Protein AF-E2AXS8-F1 (afdb_monomer)

Sequence (75 aa):
VFSALSECVKCKKCVGGYTQNSNESFNQLIWKIAPKTMHSGAKIVNIAAFLATCTFNNGVTSLLEIMNVLVISVG

Foldseek 3Di:
DPPPVPDPVLVVCVPPPNNDPLVVQLVVQLCVQVPPVDDDPPVSSVVSNVVSVQCSPPNCVSVVVVCVVVVNDDD

Solvent-accessible surface area (backbone atoms only — not comparable to full-atom values): 4651 Å² total; per-residue (Å²): 131,81,78,81,71,82,46,84,78,57,60,75,47,60,79,72,77,75,59,74,52,63,68,58,60,46,51,50,44,24,40,71,70,45,41,86,93,48,97,66,57,72,71,54,48,51,51,23,44,52,54,26,50,38,39,72,77,58,33,68,63,45,52,54,53,51,32,56,76,68,70,51,86,83,132

Mean predicted aligned error: 10.31 Å

Radius of gyration: 16.54 Å; Cα contacts (8 Å, |Δi|>4): 38; chains: 1; bounding box: 32×30×45 Å

pLDDT: mean 82.06, std 18.74, range [34.41, 97.44]

Nearest PDB structures (foldseek):
  8wq4-assembly1_S17E  TM=3.849E-01  e=3.864E+00  Sulfolobus acidocaldarius DSM 639
  6t15-assembly1_m  TM=3.499E-01  e=7.323E+00  Saccharomyces cerevisiae S288C

Organism: Camponotus floridanus (NCBI:txid104421)

Secondary structure (DSSP, 8-state):
--GGG--TTSTTTGGGSTT--HHHHHHHHHHHHS-TTS---HHHHHHHHHHHHHHHHHTHHHHHHHHHHTTPPP-

Structure (mmCIF, N/CA/C/O backbone):
data_AF-E2AXS8-F1
#
_entry.id   AF-E2AXS8-F1
#
loop_
_atom_site.group_PDB
_atom_site.id
_atom_site.type_symbol
_atom_site.label_atom_id
_atom_site.label_alt_id
_atom_site.label_comp_id
_atom_site.label_asym_id
_atom_site.label_entity_id
_atom_site.label_seq_id
_atom_site.pdbx_PDB_ins_code
_atom_site.Cartn_x
_atom_site.Cartn_y
_atom_site.Cartn_z
_atom_site.occupancy
_atom_site.B_iso_or_equiv
_atom_site.auth_seq_id
_atom_site.auth_comp_id
_atom_site.auth_asym_id
_atom_site.auth_atom_id
_atom_site.pdbx_PDB_model_num
ATOM 1 N N . VAL A 1 1 ? -3.010 1.116 -26.128 1.00 46.00 1 VAL A N 1
ATOM 2 C CA . VAL A 1 1 ? -1.870 0.613 -25.318 1.00 46.00 1 VAL A CA 1
ATOM 3 C C . VAL A 1 1 ? -0.592 0.435 -26.144 1.00 46.00 1 VAL A C 1
ATOM 5 O O . VAL A 1 1 ? 0.471 0.715 -25.619 1.00 46.00 1 VAL A O 1
ATOM 8 N N . PHE A 1 2 ? -0.656 0.074 -27.435 1.00 41.38 2 PHE A N 1
ATOM 9 C CA . PHE A 1 2 ? 0.556 -0.128 -28.254 1.00 41.38 2 PHE A CA 1
ATOM 10 C C . PHE A 1 2 ? 1.099 1.124 -28.981 1.00 41.38 2 PHE A C 1
ATOM 12 O O . PHE A 1 2 ? 2.214 1.112 -29.483 1.00 41.38 2 PHE A O 1
ATOM 19 N N . SER A 1 3 ? 0.358 2.233 -29.024 1.00 34.41 3 SER A N 1
ATOM 20 C CA . SER A 1 3 ? 0.742 3.425 -29.800 1.00 34.41 3 SER A CA 1
ATOM 21 C C . SER A 1 3 ? 1.610 4.448 -29.050 1.00 34.41 3 SER A C 1
ATOM 23 O O . SER A 1 3 ? 2.107 5.381 -29.667 1.00 34.41 3 SER A O 1
ATOM 25 N N . ALA A 1 4 ? 1.850 4.279 -27.744 1.00 48.59 4 ALA A N 1
ATOM 26 C CA . ALA A 1 4 ? 2.644 5.227 -26.945 1.00 48.59 4 ALA A CA 1
ATOM 27 C C . ALA A 1 4 ? 4.153 4.895 -26.876 1.00 48.59 4 ALA A C 1
ATOM 29 O O . ALA A 1 4 ? 4.921 5.613 -26.236 1.00 48.59 4 ALA A O 1
ATOM 30 N N . LEU A 1 5 ? 4.587 3.807 -27.522 1.00 48.88 5 LEU A N 1
ATOM 31 C CA . LEU A 1 5 ? 5.986 3.355 -27.542 1.00 48.88 5 LEU A CA 1
ATOM 32 C C . LEU A 1 5 ? 6.813 3.970 -28.691 1.00 48.88 5 LEU A C 1
ATOM 34 O O . LEU A 1 5 ? 8.021 3.767 -28.749 1.00 48.88 5 LEU A O 1
ATOM 38 N N . SER A 1 6 ? 6.192 4.765 -29.571 1.00 51.59 6 SER A N 1
ATOM 39 C CA . SER A 1 6 ? 6.815 5.381 -30.755 1.00 51.59 6 SER A CA 1
ATOM 40 C C . SER A 1 6 ? 7.566 6.692 -30.454 1.00 51.59 6 SER A C 1
ATOM 42 O O . SER A 1 6 ? 7.495 7.655 -31.214 1.00 51.59 6 SER A O 1
ATOM 44 N N . GLU A 1 7 ? 8.306 6.762 -29.351 1.00 54.03 7 GLU A N 1
ATOM 45 C CA . GLU A 1 7 ? 9.251 7.859 -29.118 1.00 54.03 7 GLU A CA 1
ATOM 46 C C . GLU A 1 7 ? 10.639 7.258 -28.910 1.00 54.03 7 GLU A C 1
ATOM 48 O O . GLU A 1 7 ? 10.961 6.739 -27.839 1.00 54.03 7 GLU A O 1
ATOM 53 N N . CYS A 1 8 ? 11.461 7.333 -29.961 1.00 54.25 8 CYS A N 1
ATOM 54 C CA . CYS A 1 8 ? 12.824 6.796 -30.099 1.00 54.25 8 CYS A CA 1
ATOM 55 C C . CYS A 1 8 ? 13.791 7.071 -28.923 1.00 54.25 8 CYS A C 1
ATOM 57 O O . CYS A 1 8 ? 14.848 6.449 -28.834 1.00 54.25 8 CYS A O 1
ATOM 59 N N . VAL A 1 9 ? 13.446 7.957 -27.988 1.00 52.41 9 VAL A N 1
ATOM 60 C CA . VAL A 1 9 ? 14.211 8.225 -26.759 1.00 52.41 9 VAL A CA 1
ATOM 61 C C . VAL A 1 9 ? 14.020 7.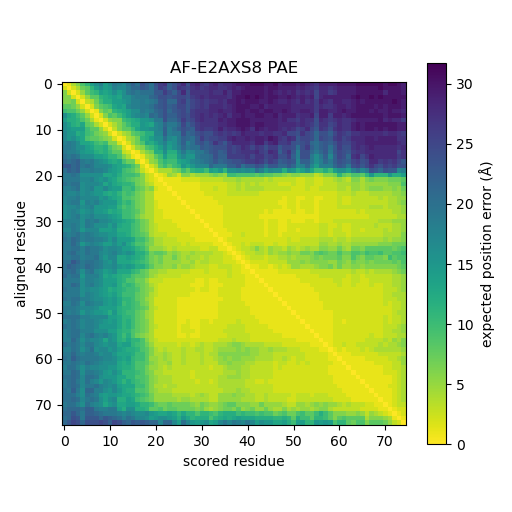125 -25.697 1.00 52.41 9 VAL A C 1
ATOM 63 O O . VAL A 1 9 ? 14.939 6.852 -24.923 1.00 52.41 9 VAL A O 1
ATOM 66 N N . LYS A 1 10 ? 12.868 6.438 -25.667 1.00 53.75 10 LYS A N 1
ATOM 67 C CA . LYS A 1 10 ? 12.548 5.398 -24.664 1.00 53.75 10 LYS A CA 1
ATOM 68 C C . LYS A 1 10 ? 13.240 4.057 -24.943 1.00 53.75 10 LYS A C 1
ATOM 70 O O . LYS A 1 10 ? 13.590 3.348 -24.004 1.00 53.75 10 LYS A O 1
ATOM 75 N N . CYS A 1 11 ? 13.538 3.749 -26.207 1.00 52.66 11 CYS A N 1
ATOM 76 C CA . CYS A 1 11 ? 14.074 2.443 -26.608 1.00 52.66 11 CYS A CA 1
ATOM 77 C C . CYS A 1 11 ? 15.505 2.176 -26.100 1.00 52.66 11 CYS A C 1
ATOM 79 O O . CYS A 1 11 ? 15.831 1.037 -25.780 1.00 52.66 11 CYS A O 1
ATOM 81 N N . LYS A 1 12 ? 16.348 3.209 -25.936 1.00 52.53 12 LYS A N 1
ATOM 82 C CA . LYS A 1 12 ? 17.716 3.042 -25.398 1.00 52.53 12 LYS A CA 1
ATOM 83 C C . LYS A 1 12 ? 17.749 2.626 -23.923 1.00 52.53 12 LYS A C 1
ATOM 85 O O . LYS A 1 12 ? 18.716 2.000 -23.505 1.00 52.53 12 LYS A O 1
ATOM 90 N N . LYS A 1 13 ? 16.706 2.930 -23.140 1.00 52.28 13 LYS A N 1
ATOM 91 C CA . LYS A 1 13 ? 16.606 2.481 -21.739 1.00 52.28 13 LYS A CA 1
ATOM 92 C C . LYS A 1 13 ? 16.126 1.028 -21.638 1.00 52.28 13 LYS A C 1
ATOM 94 O O . LYS A 1 13 ? 16.522 0.331 -20.712 1.00 52.28 13 LYS A O 1
ATOM 99 N N . CYS A 1 14 ? 15.340 0.557 -22.610 1.00 54.31 14 CYS A N 1
ATOM 100 C CA . CYS A 1 14 ? 14.726 -0.779 -22.642 1.00 54.31 14 CYS A CA 1
ATOM 101 C C . CYS A 1 14 ? 15.689 -1.948 -22.860 1.00 54.31 14 CYS A C 1
ATOM 103 O O . CYS A 1 14 ? 15.302 -3.084 -22.614 1.00 54.31 14 CYS A O 1
ATOM 105 N N . VAL A 1 15 ? 16.933 -1.702 -23.272 1.00 58.12 15 VAL A N 1
ATOM 106 C CA . VAL A 1 15 ? 17.877 -2.774 -23.634 1.00 58.12 15 VAL A CA 1
ATOM 107 C C . VAL A 1 15 ? 18.537 -3.435 -22.407 1.00 58.12 15 VAL A C 1
ATOM 109 O O . VAL A 1 15 ? 19.092 -4.518 -22.530 1.00 58.12 15 VAL A O 1
ATOM 112 N N . GLY A 1 16 ? 18.444 -2.839 -21.209 1.00 56.25 16 GLY A N 1
ATOM 113 C CA . GLY A 1 16 ? 19.149 -3.326 -20.010 1.00 56.25 16 GLY A CA 1
ATOM 114 C C . GLY A 1 16 ? 18.278 -3.791 -18.839 1.00 56.25 16 GLY A C 1
ATOM 115 O O . GLY A 1 16 ? 18.816 -4.028 -17.767 1.00 56.25 16 GLY A O 1
ATOM 116 N N . GLY A 1 17 ? 16.948 -3.842 -18.968 1.00 53.66 17 GLY A N 1
ATOM 117 C CA . GLY A 1 17 ? 16.050 -4.177 -17.845 1.00 53.66 17 GLY A CA 1
ATOM 118 C C . GLY A 1 17 ? 15.933 -3.101 -16.745 1.00 53.66 17 GLY A C 1
ATOM 119 O O . GLY A 1 17 ? 15.070 -3.199 -15.879 1.00 53.66 17 GLY A O 1
ATOM 120 N N . TYR A 1 18 ? 16.718 -2.021 -16.814 1.00 55.25 18 TYR A N 1
ATOM 121 C CA . TYR A 1 18 ? 16.698 -0.873 -15.891 1.00 55.25 18 TYR A CA 1
ATOM 122 C C . TYR A 1 18 ? 15.571 0.143 -16.180 1.00 55.25 18 TYR A C 1
ATOM 124 O O . TYR A 1 18 ? 15.746 1.351 -16.016 1.00 55.25 18 TYR A O 1
ATOM 132 N N . THR A 1 19 ? 14.418 -0.307 -16.680 1.00 59.47 19 THR A N 1
ATOM 133 C CA . THR A 1 19 ? 13.363 0.582 -17.207 1.00 59.47 19 THR A CA 1
ATOM 134 C C . THR A 1 19 ? 12.210 0.878 -16.278 1.00 59.47 19 THR A C 1
ATOM 136 O O . THR A 1 19 ? 11.373 1.713 -16.620 1.00 59.47 19 THR A O 1
ATOM 139 N N . GLN A 1 20 ? 12.121 0.219 -15.130 1.00 64.38 20 GLN A N 1
ATOM 140 C CA . GLN A 1 20 ? 11.050 0.525 -14.195 1.00 64.38 20 GLN A CA 1
ATOM 141 C C . GLN A 1 20 ? 11.433 1.775 -13.410 1.00 64.38 20 GLN A C 1
ATOM 143 O O . GLN A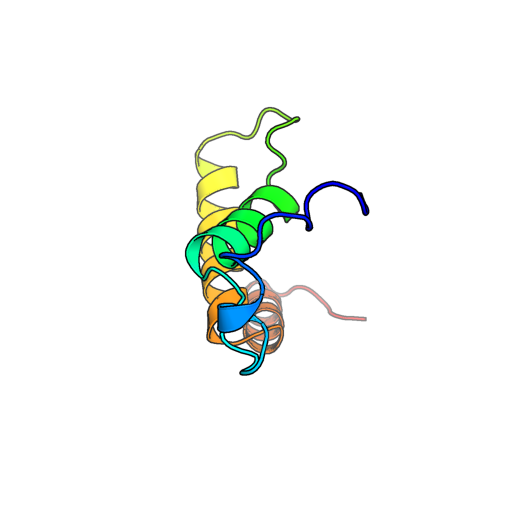 1 20 ? 12.352 1.768 -12.597 1.00 64.38 20 GLN A O 1
ATOM 148 N N . ASN A 1 21 ? 10.740 2.878 -13.688 1.00 84.94 21 ASN A N 1
ATOM 149 C CA . ASN A 1 21 ? 10.812 4.072 -12.863 1.00 84.94 21 ASN A CA 1
ATOM 150 C C . ASN A 1 21 ? 10.378 3.696 -11.439 1.00 84.94 21 ASN A C 1
ATOM 152 O O . ASN A 1 21 ? 9.191 3.466 -11.205 1.00 84.94 21 ASN A O 1
ATOM 156 N N . SER A 1 22 ? 11.321 3.636 -10.494 1.00 86.50 22 SER A N 1
ATOM 157 C CA . SER A 1 22 ? 11.059 3.214 -9.112 1.00 86.50 22 SER A CA 1
ATOM 158 C C . SER A 1 22 ? 9.925 4.006 -8.469 1.00 86.50 22 SER A C 1
ATOM 160 O O . SER A 1 22 ? 9.107 3.435 -7.758 1.00 86.50 22 SER A O 1
ATOM 162 N N . ASN A 1 23 ? 9.816 5.302 -8.779 1.00 89.94 23 ASN A N 1
ATOM 163 C CA . ASN A 1 23 ? 8.740 6.140 -8.262 1.00 89.94 23 ASN A CA 1
ATOM 164 C C . ASN A 1 23 ? 7.376 5.766 -8.860 1.00 89.94 23 ASN A C 1
ATOM 166 O O . ASN A 1 23 ? 6.367 5.789 -8.162 1.00 89.94 23 ASN A O 1
ATOM 170 N N . GLU A 1 24 ? 7.319 5.409 -10.143 1.00 89.81 24 GLU A N 1
ATOM 171 C CA . GLU A 1 24 ? 6.078 4.934 -10.76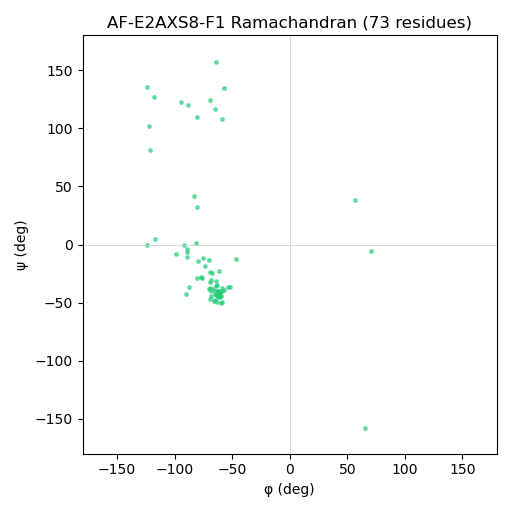1 1.00 89.81 24 GLU A CA 1
ATOM 172 C C . GLU A 1 24 ? 5.690 3.565 -10.206 1.00 89.81 24 GLU A C 1
ATOM 174 O O . GLU A 1 24 ? 4.559 3.394 -9.762 1.00 89.81 24 GLU A O 1
ATOM 179 N N . SER A 1 25 ? 6.640 2.630 -10.129 1.00 90.25 25 SER A N 1
ATOM 180 C CA . SER A 1 25 ? 6.412 1.293 -9.573 1.00 90.25 25 SER A CA 1
ATOM 181 C C . SER A 1 25 ? 5.951 1.342 -8.112 1.00 90.25 25 SER A C 1
ATOM 183 O O . SER A 1 25 ? 5.002 0.655 -7.738 1.00 90.25 25 SER A O 1
ATOM 185 N N . PHE A 1 26 ? 6.578 2.179 -7.285 1.00 94.06 26 PHE A N 1
ATOM 186 C CA . PHE A 1 26 ? 6.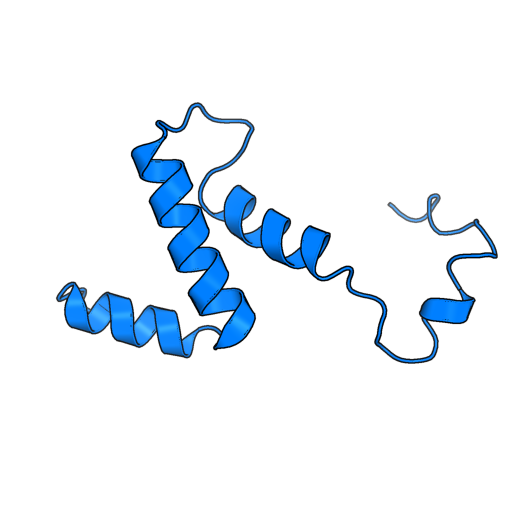1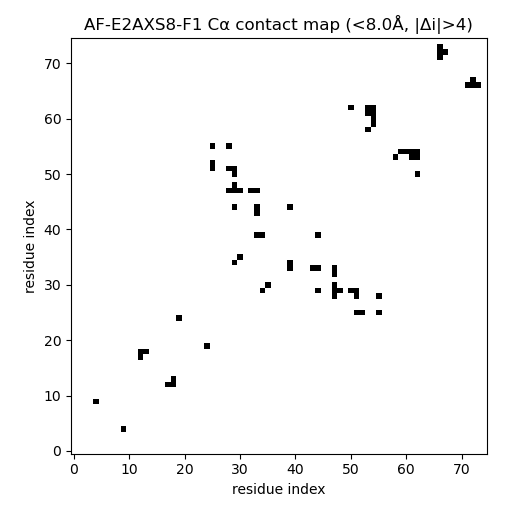92 2.365 -5.889 1.00 94.06 26 PHE A CA 1
ATOM 187 C C . PHE A 1 26 ? 4.798 2.992 -5.758 1.00 94.06 26 PHE A C 1
ATOM 189 O O . PHE A 1 26 ? 3.939 2.465 -5.051 1.00 94.06 26 PHE A O 1
ATOM 196 N N . ASN A 1 27 ? 4.529 4.079 -6.488 1.00 94.69 27 ASN A N 1
ATOM 197 C CA . ASN A 1 27 ? 3.221 4.732 -6.437 1.00 94.69 27 ASN A CA 1
ATOM 198 C C . ASN A 1 27 ? 2.101 3.812 -6.942 1.00 94.69 27 ASN A C 1
ATOM 200 O O . ASN A 1 27 ? 0.999 3.847 -6.400 1.00 94.69 27 ASN A O 1
ATOM 204 N N . GLN A 1 28 ? 2.369 2.956 -7.933 1.00 94.19 28 GLN A N 1
ATOM 205 C CA . GLN A 1 28 ? 1.407 1.947 -8.383 1.00 94.19 28 GLN A CA 1
ATOM 206 C C . GLN A 1 28 ? 0.999 0.990 -7.253 1.00 94.19 28 GLN A C 1
ATOM 208 O O . GLN A 1 28 ? -0.180 0.657 -7.153 1.00 94.19 28 GLN A O 1
ATOM 213 N N . LEU A 1 29 ? 1.917 0.597 -6.361 1.00 94.88 29 LEU A N 1
ATOM 214 C CA . LEU A 1 29 ? 1.581 -0.244 -5.205 1.00 94.88 29 LEU A CA 1
ATOM 215 C C . LEU A 1 29 ? 0.645 0.471 -4.224 1.00 94.88 29 LEU A C 1
ATOM 217 O O . LEU A 1 29 ? -0.333 -0.128 -3.780 1.00 94.88 29 LEU A O 1
ATOM 221 N N . ILE A 1 30 ? 0.888 1.755 -3.940 1.00 96.25 30 ILE A N 1
ATOM 222 C CA . ILE A 1 30 ? 0.009 2.552 -3.068 1.00 96.25 30 ILE A CA 1
ATOM 223 C C . ILE A 1 30 ? -1.405 2.599 -3.649 1.00 96.25 30 ILE A C 1
ATOM 225 O O . ILE A 1 30 ? -2.370 2.280 -2.955 1.00 96.25 30 ILE A O 1
ATOM 229 N N . TRP A 1 31 ? -1.539 2.945 -4.932 1.00 96.12 31 TRP A N 1
ATOM 230 C CA . TRP A 1 31 ? -2.851 3.094 -5.573 1.00 96.12 31 TRP A CA 1
ATOM 231 C C . TRP A 1 31 ? -3.548 1.761 -5.847 1.00 96.12 31 TRP A C 1
ATOM 233 O O . TRP A 1 31 ? -4.765 1.739 -6.007 1.00 96.12 31 TRP A O 1
ATOM 243 N N . LYS A 1 32 ? -2.813 0.647 -5.851 1.00 94.62 32 LYS A N 1
ATOM 244 C CA . LYS A 1 32 ? -3.403 -0.694 -5.877 1.00 94.62 32 LYS A CA 1
ATOM 245 C C . LYS A 1 32 ? -4.111 -1.033 -4.560 1.00 94.62 32 LYS A C 1
ATOM 247 O O . LYS A 1 32 ? -5.104 -1.751 -4.588 1.00 94.62 32 LYS A O 1
ATOM 252 N N . ILE A 1 33 ? -3.617 -0.515 -3.432 1.00 94.38 33 ILE A N 1
ATOM 253 C CA . ILE A 1 33 ? -4.183 -0.753 -2.093 1.00 94.38 33 ILE A CA 1
ATOM 254 C C . ILE A 1 33 ? -5.240 0.305 -1.739 1.00 94.38 33 ILE A C 1
ATOM 256 O O . ILE A 1 33 ? -6.297 -0.035 -1.214 1.00 94.38 33 ILE A O 1
ATOM 260 N N . ALA A 1 34 ? -4.977 1.579 -2.042 1.00 96.81 34 ALA A N 1
ATOM 261 C CA . ALA A 1 34 ? -5.882 2.705 -1.811 1.00 96.81 34 ALA A CA 1
ATOM 262 C C . ALA A 1 34 ? -6.186 3.421 -3.142 1.00 96.81 34 ALA A C 1
ATOM 264 O O . ALA A 1 34 ? -5.539 4.420 -3.459 1.00 96.81 34 ALA A O 1
ATOM 265 N N . PRO A 1 35 ? -7.128 2.919 -3.962 1.00 95.31 35 PRO A N 1
ATOM 266 C CA . PRO A 1 35 ? -7.395 3.467 -5.288 1.00 95.31 35 PRO A CA 1
ATOM 267 C C . PRO A 1 35 ? -7.756 4.951 -5.264 1.00 95.31 35 PRO A C 1
ATOM 269 O O . PRO A 1 35 ? -8.621 5.375 -4.505 1.00 95.31 35 PRO A O 1
ATOM 272 N N . LYS A 1 36 ? -7.166 5.736 -6.176 1.00 91.00 36 LYS A N 1
ATOM 273 C CA . LYS A 1 36 ? -7.480 7.173 -6.332 1.00 91.00 36 LYS A CA 1
ATOM 274 C C . LYS A 1 36 ? -8.937 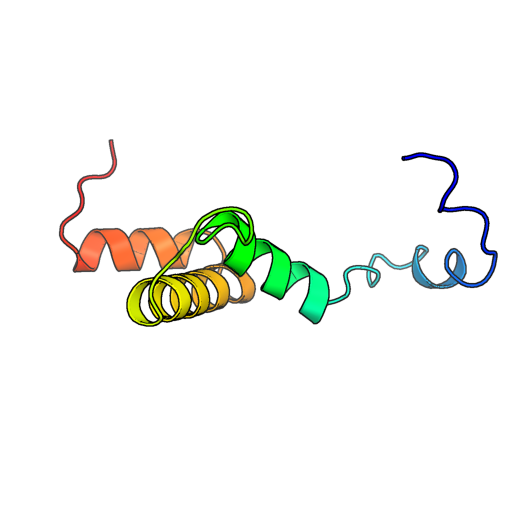7.444 -6.709 1.00 91.00 36 LYS A C 1
ATOM 276 O O . LYS A 1 36 ? -9.425 8.551 -6.523 1.00 91.00 36 LYS A O 1
ATOM 281 N N . THR A 1 37 ? -9.605 6.452 -7.290 1.00 93.50 37 THR A N 1
ATOM 282 C CA . THR A 1 37 ? -11.011 6.521 -7.697 1.00 93.50 37 THR A CA 1
ATOM 283 C C . THR A 1 37 ? -11.972 6.427 -6.516 1.00 93.50 37 THR A C 1
ATOM 285 O O . THR A 1 37 ? -13.157 6.695 -6.692 1.00 93.50 37 THR A O 1
ATOM 288 N N . MET A 1 38 ? -11.488 6.060 -5.325 1.00 91.56 38 MET A N 1
ATOM 289 C CA . MET A 1 38 ? -12.302 5.904 -4.127 1.00 91.56 38 MET A CA 1
ATOM 290 C C . MET A 1 38 ? -11.763 6.788 -3.004 1.00 91.56 38 MET A C 1
ATOM 292 O O . MET A 1 38 ? -10.558 6.848 -2.758 1.00 91.56 38 MET A O 1
ATOM 296 N N . HIS A 1 39 ? -12.657 7.476 -2.293 1.00 91.31 39 HIS A N 1
ATOM 297 C CA . HIS A 1 39 ? -12.242 8.293 -1.160 1.00 91.31 39 HIS A CA 1
ATOM 298 C C . HIS A 1 39 ? -11.659 7.399 -0.056 1.00 91.31 39 HIS A C 1
ATOM 300 O O . HIS A 1 39 ? -12.359 6.573 0.528 1.00 91.31 39 HIS A O 1
ATOM 306 N N . SER A 1 40 ? -10.378 7.598 0.242 1.00 92.88 40 SER A N 1
ATOM 307 C CA . SER A 1 40 ? -9.670 6.945 1.339 1.00 92.88 40 SER A CA 1
ATOM 308 C C . SER A 1 40 ? -9.202 8.011 2.320 1.00 92.88 40 SER A C 1
ATOM 310 O O . SER A 1 40 ? -8.538 8.969 1.930 1.00 92.88 40 SER A O 1
ATOM 312 N N . GLY A 1 41 ? -9.533 7.852 3.602 1.00 95.12 41 GLY A N 1
ATOM 313 C CA . GLY A 1 41 ? -9.029 8.754 4.638 1.00 95.12 41 GLY A CA 1
ATOM 314 C C . GLY A 1 41 ? -7.504 8.665 4.776 1.00 95.12 41 GLY A C 1
ATOM 315 O O . GLY A 1 41 ? -6.906 7.633 4.464 1.00 95.12 41 GLY A O 1
ATOM 316 N N . ALA A 1 42 ? -6.871 9.715 5.310 1.00 95.50 42 ALA A N 1
ATOM 317 C CA . ALA A 1 42 ? -5.410 9.797 5.452 1.00 95.50 42 ALA A CA 1
ATOM 318 C C . ALA A 1 42 ? -4.792 8.575 6.160 1.00 95.50 42 ALA A C 1
ATOM 320 O O . ALA A 1 42 ? -3.734 8.093 5.767 1.00 95.50 42 ALA A O 1
ATOM 321 N N . LYS A 1 43 ? -5.488 8.009 7.156 1.00 96.75 43 LYS A N 1
ATOM 322 C CA . LYS A 1 43 ? -5.052 6.791 7.856 1.00 96.75 43 LYS A CA 1
ATOM 323 C C . LYS A 1 43 ? -4.919 5.585 6.917 1.00 96.75 43 LYS A C 1
ATOM 325 O O . LYS A 1 43 ? -3.947 4.848 7.024 1.00 96.75 43 LYS A O 1
ATOM 330 N N . ILE A 1 44 ? -5.864 5.401 5.993 1.00 96.44 44 ILE A N 1
ATOM 331 C CA . ILE A 1 44 ? -5.854 4.295 5.021 1.00 96.44 44 ILE A CA 1
ATOM 332 C C . ILE A 1 44 ? -4.709 4.487 4.025 1.00 96.44 44 ILE A C 1
ATOM 334 O O . ILE A 1 44 ? -3.957 3.551 3.770 1.00 96.44 44 ILE A O 1
ATOM 338 N N . VAL A 1 45 ? -4.532 5.710 3.517 1.00 96.56 45 VAL A N 1
ATOM 3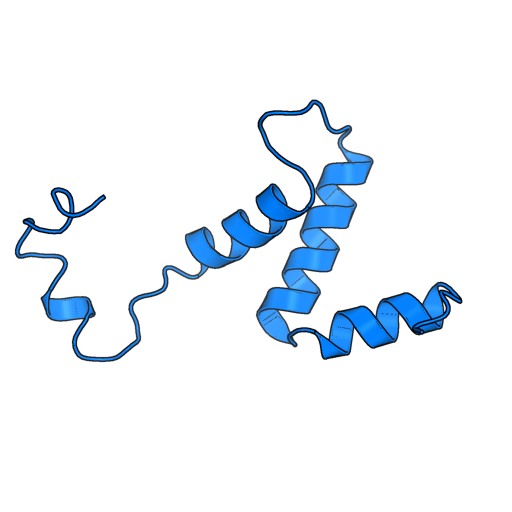39 C CA . VAL A 1 45 ? -3.445 6.036 2.580 1.00 96.56 45 VAL A CA 1
ATOM 340 C C . VAL A 1 45 ? -2.072 5.822 3.228 1.00 96.56 45 VAL A C 1
ATOM 342 O O . VAL A 1 45 ? -1.182 5.257 2.598 1.00 96.56 45 VAL A O 1
ATOM 345 N N . ASN A 1 46 ? -1.910 6.181 4.505 1.00 97.44 46 ASN A N 1
ATOM 346 C CA . ASN A 1 46 ? -0.669 5.931 5.243 1.00 97.44 46 ASN A CA 1
ATOM 347 C C . ASN A 1 46 ? -0.384 4.431 5.404 1.00 97.44 46 ASN A C 1
ATOM 349 O O . ASN A 1 46 ? 0.743 3.996 5.179 1.00 97.44 46 ASN A O 1
ATOM 353 N N . ILE A 1 47 ? -1.398 3.624 5.737 1.00 96.50 47 ILE A N 1
ATOM 354 C CA . ILE A 1 47 ? -1.248 2.161 5.812 1.00 96.50 47 ILE A CA 1
ATOM 355 C C . ILE A 1 47 ? -0.851 1.593 4.442 1.00 96.50 47 ILE A C 1
ATOM 357 O O . ILE A 1 47 ? 0.078 0.792 4.361 1.00 96.50 47 ILE A O 1
ATOM 361 N N . ALA A 1 48 ? -1.487 2.051 3.360 1.00 96.81 48 ALA A N 1
ATOM 362 C CA . ALA A 1 48 ? -1.133 1.654 1.999 1.00 96.81 48 ALA A CA 1
ATOM 363 C C . ALA A 1 48 ? 0.324 2.002 1.649 1.00 96.81 48 ALA A C 1
ATOM 365 O O . ALA A 1 48 ? 1.010 1.186 1.039 1.00 96.81 48 ALA A O 1
ATOM 366 N N . ALA A 1 49 ? 0.821 3.168 2.072 1.00 96.94 49 ALA A N 1
ATOM 367 C CA . ALA A 1 49 ? 2.213 3.567 1.871 1.00 96.94 49 ALA A CA 1
ATOM 368 C C . ALA A 1 49 ? 3.207 2.674 2.637 1.00 96.94 49 ALA A C 1
ATOM 370 O O . ALA A 1 49 ? 4.239 2.291 2.078 1.00 96.94 49 ALA A O 1
ATOM 371 N N . PHE A 1 50 ? 2.893 2.281 3.877 1.00 96.50 50 PHE A N 1
ATOM 372 C CA . PHE A 1 50 ? 3.725 1.340 4.637 1.00 96.50 50 PHE A CA 1
ATOM 373 C C . PHE A 1 50 ? 3.761 -0.045 3.983 1.00 96.50 50 PHE A C 1
ATOM 375 O O . PHE A 1 50 ? 4.842 -0.577 3.733 1.00 96.50 50 PHE A O 1
ATOM 382 N N . LEU A 1 51 ? 2.599 -0.589 3.612 1.00 96.00 51 LEU A N 1
ATOM 383 C CA . LEU A 1 51 ? 2.507 -1.875 2.914 1.00 96.00 51 LEU A CA 1
ATOM 384 C C . LEU A 1 51 ? 3.228 -1.848 1.558 1.00 96.00 51 LEU A C 1
ATOM 386 O O . LEU A 1 51 ? 3.929 -2.802 1.212 1.00 96.00 51 LEU A O 1
ATOM 390 N N . ALA A 1 52 ? 3.105 -0.748 0.809 1.00 96.00 52 ALA A N 1
ATOM 391 C CA . ALA A 1 52 ? 3.827 -0.544 -0.443 1.00 96.00 52 ALA A CA 1
ATOM 392 C C . ALA A 1 52 ? 5.344 -0.508 -0.226 1.00 96.00 52 ALA A C 1
ATOM 394 O O . ALA A 1 52 ? 6.072 -1.101 -1.013 1.00 96.00 52 ALA A O 1
ATOM 395 N N . THR A 1 53 ? 5.822 0.121 0.851 1.00 95.94 53 THR A N 1
ATOM 396 C CA . THR A 1 53 ? 7.253 0.176 1.202 1.00 95.94 53 THR A CA 1
ATOM 397 C C . THR A 1 53 ? 7.809 -1.213 1.494 1.00 95.94 53 THR A C 1
ATOM 399 O O . THR A 1 53 ? 8.824 -1.605 0.919 1.00 95.94 53 THR A O 1
ATOM 402 N N . CYS A 1 54 ? 7.115 -1.979 2.336 1.00 95.25 54 CYS A N 1
ATOM 403 C CA . CYS A 1 54 ? 7.475 -3.358 2.657 1.00 95.25 54 CYS A CA 1
ATOM 404 C C . CYS A 1 54 ? 7.513 -4.227 1.390 1.00 95.25 54 CYS A C 1
ATOM 406 O O . CYS A 1 54 ? 8.519 -4.872 1.096 1.00 95.25 54 CYS A O 1
ATOM 408 N N . THR A 1 55 ? 6.457 -4.155 0.577 1.00 94.00 55 THR A N 1
ATOM 409 C CA . THR A 1 55 ? 6.342 -4.954 -0.651 1.00 94.00 55 THR A CA 1
ATOM 410 C C . THR A 1 55 ? 7.381 -4.557 -1.701 1.00 94.00 55 THR A C 1
ATOM 412 O O . THR A 1 55 ? 7.917 -5.423 -2.386 1.00 94.00 55 THR A O 1
ATOM 415 N N . PHE A 1 56 ? 7.685 -3.265 -1.840 1.00 92.88 56 PHE A N 1
ATOM 416 C CA . PHE A 1 56 ? 8.647 -2.766 -2.823 1.00 92.88 56 PHE A CA 1
ATOM 417 C C . PHE A 1 56 ? 10.084 -3.188 -2.494 1.00 92.88 56 PHE A C 1
ATOM 419 O O . PHE A 1 56 ? 10.827 -3.562 -3.397 1.00 92.88 56 PHE A O 1
ATOM 426 N N . ASN A 1 57 ? 10.463 -3.158 -1.213 1.00 92.56 57 ASN A N 1
ATOM 427 C CA . ASN A 1 57 ? 11.833 -3.448 -0.784 1.00 92.56 57 ASN A CA 1
ATOM 428 C C . ASN A 1 57 ? 12.089 -4.941 -0.532 1.00 92.56 57 ASN A C 1
ATOM 430 O O . ASN A 1 57 ? 13.173 -5.440 -0.824 1.00 92.56 57 ASN A O 1
ATOM 434 N N . ASN A 1 58 ? 11.103 -5.656 0.013 1.00 92.56 58 ASN A N 1
ATOM 435 C CA . ASN A 1 58 ? 11.272 -7.013 0.543 1.00 92.56 58 ASN A CA 1
ATOM 436 C C . ASN A 1 58 ? 10.319 -8.031 -0.102 1.00 92.56 58 ASN A C 1
ATOM 438 O O . ASN A 1 58 ? 10.336 -9.211 0.254 1.00 92.56 58 ASN A O 1
ATOM 442 N N . GLY A 1 59 ? 9.468 -7.596 -1.034 1.00 91.00 59 GLY A N 1
ATOM 443 C CA . GLY A 1 59 ? 8.475 -8.456 -1.663 1.00 91.00 59 GLY A CA 1
ATOM 444 C C . GLY A 1 59 ? 7.403 -8.953 -0.688 1.00 91.00 59 GLY A C 1
ATOM 445 O O . GLY A 1 59 ? 7.148 -8.368 0.366 1.00 91.00 59 GLY A O 1
ATOM 446 N N . VAL A 1 60 ? 6.761 -10.063 -1.057 1.00 89.25 60 VAL A N 1
ATOM 447 C CA . VAL A 1 60 ? 5.591 -10.625 -0.356 1.00 89.25 60 VAL A CA 1
ATOM 448 C C . VAL A 1 60 ? 5.936 -11.193 1.026 1.00 89.25 60 VAL A C 1
ATOM 450 O O . VAL A 1 60 ? 5.071 -11.223 1.895 1.00 89.25 60 VAL A O 1
ATOM 453 N N . THR A 1 61 ? 7.191 -11.573 1.282 1.00 92.44 61 THR A N 1
ATOM 454 C CA . THR A 1 61 ? 7.624 -12.092 2.592 1.00 92.44 61 THR A CA 1
ATOM 455 C C . THR A 1 61 ? 7.330 -11.106 3.721 1.00 92.44 61 THR A C 1
ATOM 457 O O . THR A 1 61 ? 6.830 -11.497 4.770 1.00 92.44 61 THR A O 1
ATOM 460 N N . SER A 1 62 ? 7.529 -9.810 3.468 1.00 92.50 62 SER A N 1
ATOM 461 C CA . SER A 1 62 ? 7.205 -8.760 4.439 1.00 92.50 62 S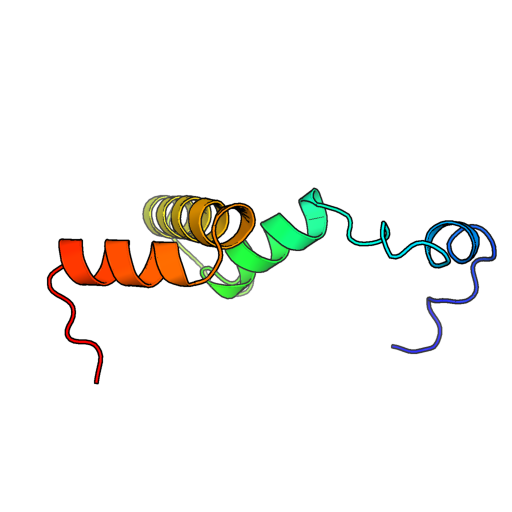ER A CA 1
ATOM 462 C C . SER A 1 62 ? 5.707 -8.675 4.763 1.00 92.50 62 SER A C 1
ATOM 464 O O . SER A 1 62 ? 5.330 -8.364 5.890 1.00 92.50 62 SER A O 1
ATOM 466 N N . LEU A 1 63 ? 4.830 -9.001 3.806 1.00 91.94 63 LEU A N 1
ATOM 467 C CA . LEU A 1 63 ? 3.389 -9.068 4.051 1.00 91.94 63 LEU A CA 1
ATOM 468 C C . LEU A 1 63 ? 3.035 -10.262 4.942 1.00 91.94 63 LEU A C 1
ATOM 470 O O . LEU A 1 63 ? 2.196 -10.110 5.824 1.00 91.94 63 LEU A O 1
ATOM 474 N N . LEU A 1 64 ? 3.692 -11.413 4.765 1.00 92.56 64 LEU A N 1
ATOM 475 C CA . LEU A 1 64 ? 3.489 -12.586 5.625 1.00 92.56 64 LEU A CA 1
ATOM 476 C C . LEU A 1 64 ? 3.881 -12.298 7.080 1.00 92.56 64 LEU A C 1
ATOM 478 O O . LEU A 1 64 ? 3.157 -12.677 7.998 1.00 92.56 64 LEU A O 1
ATOM 482 N N . GLU A 1 65 ? 4.983 -11.579 7.299 1.00 93.31 65 GLU A N 1
ATOM 483 C CA . GLU A 1 65 ? 5.407 -11.149 8.638 1.00 93.31 65 GLU A CA 1
ATOM 484 C C . GLU A 1 65 ? 4.378 -10.212 9.282 1.00 93.31 65 GLU A C 1
ATOM 486 O O . GLU A 1 65 ? 3.998 -10.410 10.438 1.00 93.31 65 GLU A O 1
ATOM 491 N N . ILE A 1 66 ? 3.870 -9.233 8.524 1.00 93.00 66 ILE A N 1
ATOM 492 C CA . ILE A 1 66 ? 2.808 -8.329 8.987 1.00 93.00 66 ILE A CA 1
ATOM 493 C C . ILE A 1 66 ? 1.545 -9.120 9.339 1.00 93.00 66 ILE A C 1
ATOM 495 O O . ILE A 1 66 ? 0.954 -8.888 10.392 1.00 93.00 66 ILE A O 1
ATOM 499 N N . MET A 1 67 ? 1.138 -10.071 8.495 1.00 93.38 67 MET A N 1
ATOM 500 C CA . MET A 1 67 ? -0.024 -10.926 8.754 1.00 93.38 67 MET A CA 1
ATOM 501 C C . MET A 1 67 ? 0.157 -11.756 1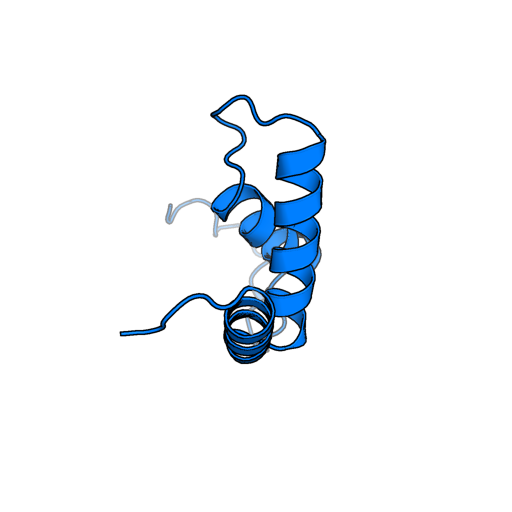0.027 1.00 93.38 67 MET A C 1
ATOM 503 O O . MET A 1 67 ? -0.765 -11.819 10.836 1.00 93.38 67 MET A O 1
ATOM 507 N N . ASN A 1 68 ? 1.348 -12.314 10.252 1.00 94.25 68 ASN A N 1
ATOM 508 C CA . ASN A 1 68 ? 1.671 -13.049 11.472 1.00 94.25 68 ASN A CA 1
ATOM 509 C C . ASN A 1 68 ? 1.591 -12.157 12.726 1.00 94.25 68 ASN A C 1
ATOM 511 O O . ASN A 1 68 ? 0.984 -12.548 13.720 1.00 94.25 68 ASN A O 1
ATOM 515 N N . VAL A 1 69 ? 2.137 -10.936 12.671 1.00 95.06 69 VAL A N 1
ATOM 516 C CA . VAL A 1 69 ? 2.062 -9.961 13.781 1.00 95.06 69 VAL A CA 1
ATOM 517 C C . VAL A 1 69 ? 0.622 -9.527 14.062 1.00 95.06 69 VAL A C 1
ATOM 519 O O . VAL A 1 69 ? 0.246 -9.330 15.216 1.00 95.06 69 VAL A O 1
ATOM 522 N N . LEU A 1 70 ? -0.199 -9.401 13.018 1.00 94.56 70 LEU A N 1
ATOM 523 C CA . LEU A 1 70 ? -1.620 -9.073 13.131 1.00 94.56 70 LEU A CA 1
ATOM 524 C C . LEU A 1 70 ? -2.502 -10.286 13.475 1.00 94.56 70 LEU A C 1
ATOM 526 O O . LEU A 1 70 ? -3.716 -10.128 13.584 1.00 94.56 70 LEU A O 1
ATOM 530 N N . VAL A 1 71 ? -1.913 -11.475 13.658 1.00 95.31 71 VAL A N 1
ATOM 531 C CA . VAL A 1 71 ? -2.618 -12.734 13.961 1.00 95.31 71 VAL A CA 1
ATOM 532 C C . VAL A 1 71 ? -3.675 -13.063 12.892 1.00 95.31 71 VAL A C 1
ATOM 534 O O . VAL A 1 71 ? -4.775 -13.539 13.170 1.00 95.31 71 VAL A O 1
ATOM 537 N N . ILE A 1 72 ? -3.343 -12.789 11.631 1.00 94.12 72 ILE A N 1
ATOM 538 C CA . ILE A 1 72 ? -4.171 -13.125 10.473 1.00 94.12 72 ILE A CA 1
ATOM 539 C C . ILE A 1 72 ? -3.792 -14.534 10.015 1.00 94.12 72 ILE A C 1
ATOM 541 O O . ILE A 1 72 ? -2.647 -14.787 9.644 1.00 94.12 72 ILE A O 1
ATOM 545 N N . SER A 1 73 ? -4.760 -15.452 10.018 1.00 88.44 73 SER A N 1
ATOM 546 C CA . SER A 1 73 ? -4.564 -16.807 9.496 1.00 88.44 73 SER A CA 1
ATOM 547 C C . SER A 1 73 ? -4.408 -16.770 7.974 1.00 88.44 73 SER A C 1
ATOM 549 O O . SER A 1 73 ? -5.261 -16.231 7.266 1.00 88.44 73 SER A O 1
ATOM 551 N N . VAL A 1 74 ? -3.303 -17.333 7.482 1.00 78.94 74 VAL A N 1
ATOM 552 C CA . VAL A 1 74 ? -3.071 -17.593 6.056 1.00 78.94 74 VAL A CA 1
ATOM 553 C C . VAL A 1 74 ? -3.516 -19.031 5.784 1.00 78.94 74 VAL A C 1
ATOM 555 O O . VAL A 1 74 ? -3.059 -19.937 6.480 1.00 78.94 74 VAL A O 1
ATOM 558 N N . GLY A 1 75 ? -4.453 -19.212 4.849 1.00 67.44 75 GLY A N 1
ATOM 559 C CA . GLY A 1 75 ? -5.052 -20.507 4.493 1.00 67.44 75 GLY A CA 1
ATOM 560 C C . GLY A 1 75 ? -4.360 -21.211 3.339 1.00 67.44 75 GLY A C 1
ATOM 561 O O . GLY A 1 75 ? -3.761 -20.503 2.497 1.00 67.44 75 GLY A O 1
#